Protein AF-A0A2V7XJU8-F1 (afdb_monomer)

Nearest PDB structures (foldsee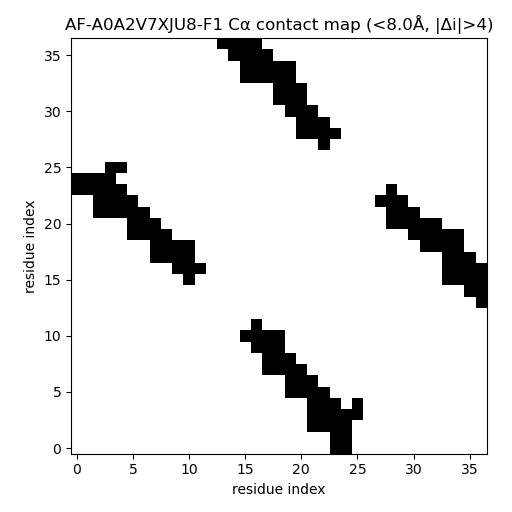k):
  2i9x-assembly1_A  TM=9.487E-01  e=1.036E-02  Staphylococcus epidermidis ATCC 12228
  2ia9-assembly1_A  TM=8.941E-01  e=1.732E-02  Bacillus subtilis
  4ifs-assembly1_A  TM=5.151E-01  e=5.286E+00  Homo sapiens
  2yt4-assembly1_A  TM=4.583E-01  e=6.011E+00  Homo sapiens
  6v5b-assembly1_C  TM=3.786E-01  e=4.087E+00  Homo sapiens

Structure (mmCIF, N/CA/C/O backbone):
data_AF-A0A2V7XJU8-F1
#
_entry.id   AF-A0A2V7XJU8-F1
#
loop_
_atom_site.group_PDB
_atom_site.id
_atom_site.type_symbol
_atom_site.label_atom_id
_atom_site.label_alt_id
_atom_site.label_comp_id
_atom_site.label_asym_id
_atom_site.label_entity_id
_atom_site.label_seq_id
_atom_site.pdbx_PDB_ins_code
_atom_site.Cartn_x
_atom_site.Cartn_y
_atom_site.Cartn_z
_atom_site.occupancy
_atom_site.B_iso_or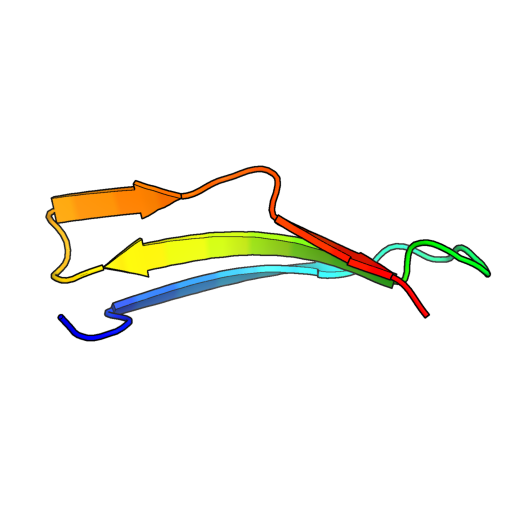_equiv
_atom_site.auth_seq_id
_atom_site.auth_comp_id
_atom_site.auth_asym_id
_atom_site.auth_atom_id
_atom_site.pdbx_PDB_model_num
ATOM 1 N N . MET A 1 1 ? -8.105 -1.990 14.982 1.00 83.00 1 MET A N 1
ATOM 2 C CA . MET A 1 1 ? -7.578 -1.319 13.789 1.00 83.00 1 MET A CA 1
ATOM 3 C C . MET A 1 1 ? -7.333 -2.385 12.747 1.00 83.00 1 MET A C 1
ATOM 5 O O . MET A 1 1 ? -6.326 -3.084 12.797 1.00 83.00 1 MET A O 1
ATOM 9 N N . GLU A 1 2 ? -8.322 -2.569 11.886 1.00 96.25 2 GLU A N 1
ATOM 10 C CA . GLU A 1 2 ? -8.354 -3.567 10.823 1.00 96.25 2 GLU A CA 1
ATOM 11 C C . GLU A 1 2 ? -8.375 -2.867 9.468 1.00 96.25 2 GLU A C 1
ATOM 13 O O . GLU A 1 2 ? -8.941 -1.782 9.327 1.00 96.25 2 GLU A O 1
ATOM 18 N N . ILE A 1 3 ? -7.754 -3.480 8.461 1.00 97.44 3 ILE A N 1
ATOM 19 C CA . ILE A 1 3 ? -7.850 -3.000 7.084 1.00 97.44 3 ILE A CA 1
ATOM 20 C C . ILE A 1 3 ? -9.185 -3.472 6.515 1.00 97.44 3 ILE A C 1
ATOM 22 O O . ILE A 1 3 ? -9.433 -4.667 6.391 1.00 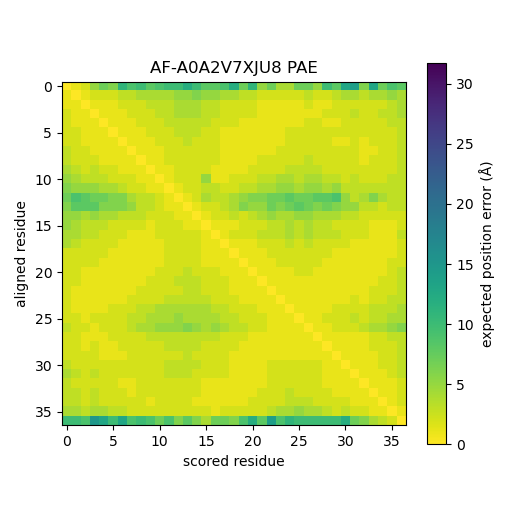97.44 3 ILE A O 1
ATOM 26 N N . THR A 1 4 ? -10.029 -2.512 6.167 1.00 98.38 4 THR A N 1
ATOM 27 C CA . THR A 1 4 ? -11.403 -2.732 5.699 1.00 98.38 4 THR A CA 1
ATOM 28 C C . THR A 1 4 ? -11.565 -2.557 4.194 1.00 98.38 4 THR A C 1
ATOM 30 O O . THR A 1 4 ? -12.489 -3.128 3.624 1.00 98.38 4 THR A O 1
ATOM 33 N N . ASP A 1 5 ? -10.661 -1.823 3.541 1.00 97.88 5 ASP A N 1
ATOM 34 C CA . ASP A 1 5 ? -10.615 -1.695 2.082 1.00 97.88 5 ASP A CA 1
ATOM 35 C C . ASP A 1 5 ? -9.177 -1.422 1.614 1.00 97.88 5 ASP A C 1
ATOM 37 O O . ASP A 1 5 ? -8.389 -0.787 2.327 1.00 97.88 5 ASP A O 1
ATOM 41 N N . VAL A 1 6 ? -8.835 -1.913 0.422 1.00 97.81 6 VAL A N 1
ATOM 42 C CA . VAL A 1 6 ? -7.536 -1.728 -0.228 1.00 97.81 6 VAL A CA 1
ATOM 43 C C . VAL A 1 6 ? -7.734 -1.486 -1.717 1.00 97.81 6 VAL A C 1
ATOM 45 O O . VAL A 1 6 ? -8.236 -2.338 -2.450 1.00 97.81 6 VAL A O 1
ATOM 48 N N . LYS A 1 7 ? -7.215 -0.357 -2.194 1.00 98.06 7 LYS A N 1
ATOM 49 C CA . LYS A 1 7 ? -7.107 -0.047 -3.617 1.00 98.06 7 LYS A CA 1
ATOM 50 C C . LYS A 1 7 ? -5.643 -0.030 -4.027 1.00 98.06 7 LYS A C 1
ATOM 52 O O . LYS A 1 7 ? -4.856 0.733 -3.472 1.00 98.06 7 LYS A O 1
ATOM 57 N N . VAL A 1 8 ? -5.297 -0.836 -5.026 1.00 97.75 8 VAL A N 1
ATOM 58 C CA . VAL A 1 8 ? -3.945 -0.915 -5.591 1.00 97.75 8 VAL A CA 1
ATOM 59 C C . VAL A 1 8 ? -3.977 -0.434 -7.032 1.00 97.75 8 VAL A C 1
ATOM 61 O O . VAL A 1 8 ? -4.789 -0.895 -7.832 1.00 97.75 8 VAL A O 1
ATOM 64 N N . ILE A 1 9 ? -3.079 0.487 -7.361 1.00 97.50 9 ILE A N 1
ATOM 65 C CA . ILE A 1 9 ? -2.833 0.957 -8.720 1.00 97.50 9 ILE A CA 1
A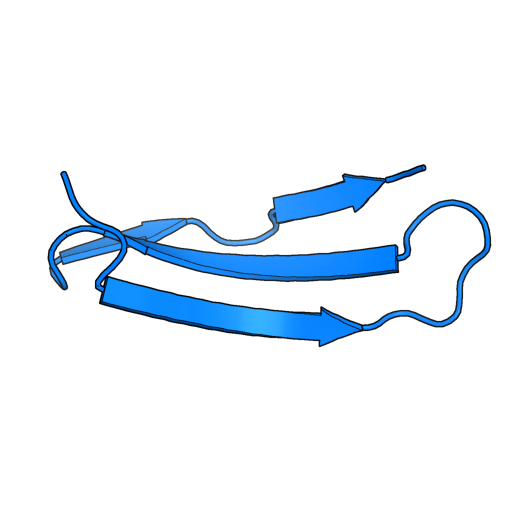TOM 66 C C . ILE A 1 9 ? -1.405 0.529 -9.068 1.00 97.50 9 ILE A C 1
ATOM 68 O O . ILE A 1 9 ? -0.459 1.171 -8.600 1.00 97.50 9 ILE A O 1
ATOM 72 N N . PRO A 1 10 ? -1.226 -0.575 -9.815 1.00 95.88 10 PRO A N 1
ATOM 73 C CA . PRO A 1 10 ? 0.096 -1.017 -10.227 1.00 95.88 10 PRO A CA 1
ATOM 74 C C . PRO A 1 10 ? 0.719 -0.002 -11.187 1.00 95.88 10 PRO A C 1
ATOM 76 O O . PRO A 1 10 ? 0.022 0.656 -11.961 1.00 95.88 10 PRO A O 1
ATOM 79 N N . VAL A 1 11 ? 2.038 0.112 -11.123 1.0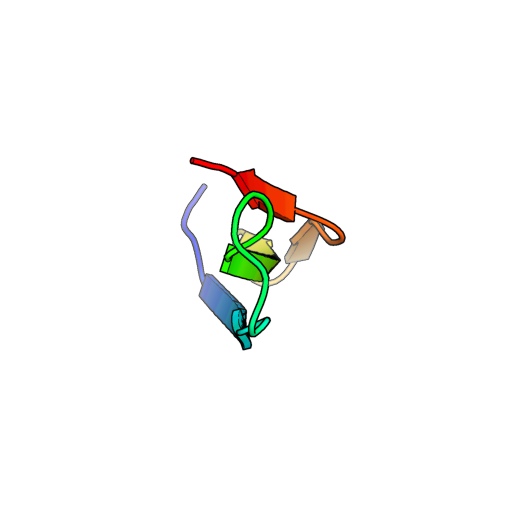0 96.06 11 VAL A N 1
ATOM 80 C CA . VAL A 1 11 ? 2.844 0.992 -11.965 1.00 96.06 11 VAL A CA 1
ATOM 81 C C . VAL A 1 11 ? 3.918 0.143 -12.633 1.00 96.06 11 VAL A C 1
ATOM 83 O O . VAL A 1 11 ? 4.560 -0.683 -11.985 1.00 96.06 11 VAL A O 1
ATOM 86 N N . ASP A 1 12 ? 4.092 0.342 -13.936 1.00 94.56 12 ASP A N 1
ATOM 87 C CA . ASP A 1 12 ? 5.150 -0.301 -14.710 1.00 94.56 12 ASP A CA 1
ATOM 88 C C . ASP A 1 12 ? 6.427 0.546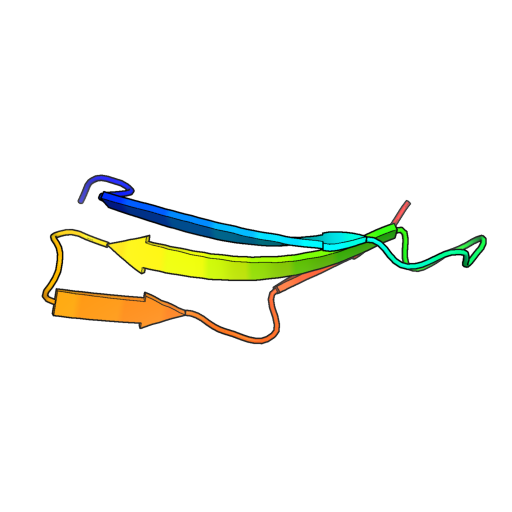 -14.638 1.00 94.56 12 ASP A C 1
ATOM 90 O O . ASP A 1 12 ? 6.763 1.296 -15.552 1.00 94.56 12 ASP A O 1
ATOM 94 N N . ASP A 1 13 ? 7.079 0.507 -13.477 1.00 94.38 13 ASP A N 1
ATOM 95 C CA . ASP A 1 13 ? 8.348 1.184 -13.216 1.00 94.38 13 ASP A CA 1
ATOM 96 C C . ASP A 1 13 ? 9.302 0.242 -12.456 1.00 94.38 13 ASP A C 1
ATOM 98 O O . ASP A 1 13 ? 8.896 -0.690 -11.742 1.00 94.38 13 ASP A O 1
ATOM 102 N N . GLU A 1 14 ? 10.610 0.436 -12.633 1.00 91.62 14 GLU A N 1
ATOM 103 C CA . GLU A 1 14 ? 11.627 -0.397 -11.987 1.00 91.62 14 GLU A CA 1
ATOM 104 C C . GLU A 1 14 ? 11.631 -0.227 -10.465 1.00 91.62 14 GLU A C 1
ATOM 106 O O . GLU A 1 14 ? 11.724 -1.225 -9.748 1.00 91.62 14 GLU A O 1
ATOM 111 N N . LYS A 1 15 ? 11.483 1.011 -9.977 1.00 93.06 15 LYS A N 1
ATOM 112 C CA . LYS A 1 15 ? 11.611 1.371 -8.559 1.00 93.06 15 LYS A CA 1
ATOM 113 C C . LYS A 1 15 ? 10.262 1.469 -7.866 1.00 93.06 15 LYS A C 1
ATOM 115 O O . LYS A 1 15 ? 10.150 1.077 -6.709 1.00 93.06 15 LYS A O 1
ATOM 120 N N . LEU A 1 16 ? 9.244 1.990 -8.547 1.00 95.81 16 LEU A N 1
ATOM 121 C CA . LEU A 1 16 ? 7.901 2.158 -7.993 1.00 95.81 16 LEU A CA 1
ATOM 122 C C . LEU A 1 16 ? 6.942 1.115 -8.571 1.00 95.81 16 LEU A C 1
ATOM 124 O O . LEU A 1 16 ? 6.568 1.182 -9.732 1.00 95.81 16 LEU A O 1
ATOM 128 N N . LYS A 1 17 ? 6.488 0.171 -7.749 1.00 95.62 17 LYS A N 1
ATOM 129 C CA . LYS A 1 17 ? 5.632 -0.933 -8.211 1.00 95.62 17 LYS A CA 1
ATOM 130 C C . LYS A 1 17 ? 4.146 -0.632 -8.147 1.00 95.62 17 LYS A C 1
ATOM 132 O O . LYS A 1 17 ? 3.382 -1.160 -8.951 1.00 95.62 17 LYS A O 1
ATOM 137 N N . ALA A 1 18 ? 3.714 0.176 -7.184 1.00 97.50 18 ALA A N 1
ATOM 138 C CA . ALA A 1 18 ? 2.309 0.534 -7.053 1.00 97.50 18 ALA A CA 1
ATOM 139 C C . ALA A 1 18 ? 2.097 1.745 -6.148 1.00 97.50 18 ALA A C 1
ATOM 141 O O . ALA A 1 18 ? 2.868 1.990 -5.214 1.00 97.50 18 ALA A O 1
ATOM 142 N N . PHE A 1 19 ? 0.977 2.423 -6.385 1.00 97.75 19 PHE A N 1
ATOM 143 C CA . PHE A 1 19 ? 0.327 3.274 -5.398 1.00 97.75 19 PHE A CA 1
ATOM 144 C C . PHE A 1 19 ? -0.797 2.504 -4.717 1.00 97.75 19 PHE A C 1
ATOM 146 O O . PHE A 1 19 ? -1.590 1.829 -5.376 1.00 97.75 19 PHE A O 1
ATOM 153 N N . VAL A 1 20 ? -0.877 2.620 -3.397 1.00 98.25 20 VAL A N 1
ATOM 154 C CA . VAL A 1 20 ? -1.878 1.939 -2.582 1.00 98.25 20 VAL A CA 1
ATOM 155 C C . VAL A 1 20 ? -2.644 2.960 -1.749 1.00 98.25 20 VAL A C 1
ATOM 157 O O . VAL A 1 20 ? -2.100 3.958 -1.277 1.00 98.25 20 VAL A O 1
ATOM 160 N N . SER A 1 21 ? -3.939 2.719 -1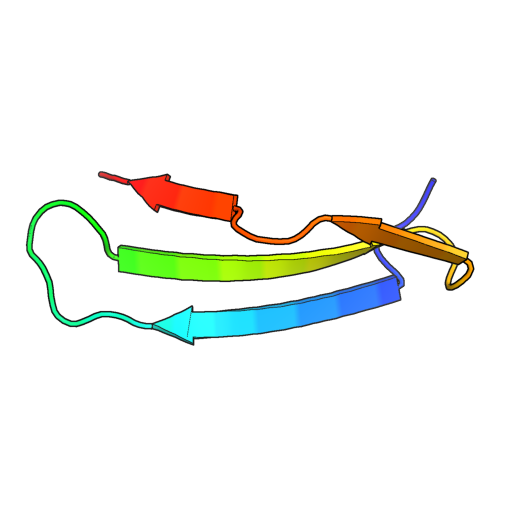.587 1.00 98.38 21 SER A N 1
ATOM 161 C CA . SER A 1 21 ? -4.784 3.400 -0.609 1.00 98.38 21 SER A CA 1
ATOM 162 C C . SER A 1 21 ? -5.477 2.361 0.260 1.00 98.38 21 SER A C 1
ATOM 164 O O . SER A 1 21 ? -5.937 1.341 -0.253 1.00 98.38 21 SER A O 1
ATOM 166 N N . ILE A 1 22 ? -5.520 2.607 1.566 1.00 98.19 22 ILE A N 1
ATOM 167 C CA . ILE A 1 22 ? -6.036 1.677 2.574 1.00 98.19 22 ILE A CA 1
ATOM 168 C C . ILE A 1 22 ? -7.071 2.402 3.431 1.00 98.19 22 ILE A C 1
ATOM 170 O O . ILE A 1 22 ? -6.865 3.557 3.806 1.00 98.19 22 ILE A O 1
ATOM 174 N N . VAL A 1 23 ? -8.163 1.717 3.767 1.00 98.31 23 VAL A N 1
ATOM 175 C CA . VAL A 1 23 ? -9.162 2.194 4.729 1.00 98.31 23 VAL A CA 1
ATOM 176 C C . VAL A 1 23 ? -9.099 1.343 5.986 1.00 98.31 23 VAL A C 1
ATOM 178 O O . VAL A 1 23 ? -9.287 0.128 5.917 1.00 98.31 23 VAL A O 1
ATOM 181 N N . PHE A 1 24 ? -8.882 1.970 7.137 1.00 98.44 24 PHE A N 1
ATOM 182 C CA . PHE A 1 24 ? -8.967 1.333 8.444 1.00 98.44 24 PHE A CA 1
ATOM 183 C C . PHE A 1 24 ? -10.340 1.546 9.068 1.00 98.44 24 PHE A C 1
ATOM 185 O O . PHE A 1 24 ? -10.864 2.663 9.044 1.00 98.44 24 PHE A O 1
ATOM 192 N N . ASP A 1 25 ? -10.898 0.474 9.632 1.00 97.62 25 ASP A N 1
ATOM 193 C CA . ASP A 1 25 ? -12.149 0.474 10.403 1.00 97.62 25 ASP A CA 1
ATOM 194 C C . ASP A 1 25 ? -13.319 1.221 9.704 1.00 97.62 25 ASP A C 1
ATOM 196 O O . ASP A 1 25 ? -14.189 1.789 10.360 1.00 97.62 25 ASP A O 1
ATOM 200 N N . GLN A 1 26 ? -13.331 1.259 8.361 1.00 97.00 26 GLN A N 1
ATOM 201 C CA . GLN A 1 26 ? -14.264 2.015 7.502 1.00 97.00 26 GLN A CA 1
ATOM 202 C C . GLN A 1 26 ? -14.353 3.528 7.784 1.00 97.00 26 GLN A C 1
ATOM 204 O O . GLN A 1 26 ? -15.260 4.199 7.295 1.00 97.00 26 GLN A O 1
ATOM 209 N N . CYS A 1 27 ? -13.425 4.089 8.559 1.00 97.25 27 CYS A N 1
ATOM 210 C CA . CYS A 1 27 ? -13.512 5.466 9.047 1.00 97.25 27 CYS A CA 1
ATOM 211 C C . CYS A 1 27 ? -12.233 6.280 8.830 1.00 97.25 27 CYS A C 1
ATOM 213 O O . CYS A 1 27 ? -12.266 7.504 8.949 1.00 97.25 27 CYS A O 1
ATOM 215 N N . PHE A 1 28 ? -11.118 5.629 8.489 1.00 97.75 28 PHE A N 1
ATOM 216 C CA . PHE A 1 28 ? -9.828 6.292 8.358 1.00 97.75 28 PHE A CA 1
ATOM 217 C C . PHE A 1 28 ? -9.110 5.880 7.073 1.00 97.75 28 PHE A C 1
ATOM 219 O O . PHE A 1 28 ? -8.712 4.732 6.906 1.00 97.75 28 PHE A O 1
ATOM 226 N N . VAL A 1 29 ? -8.933 6.834 6.160 1.00 97.75 29 VAL A N 1
AT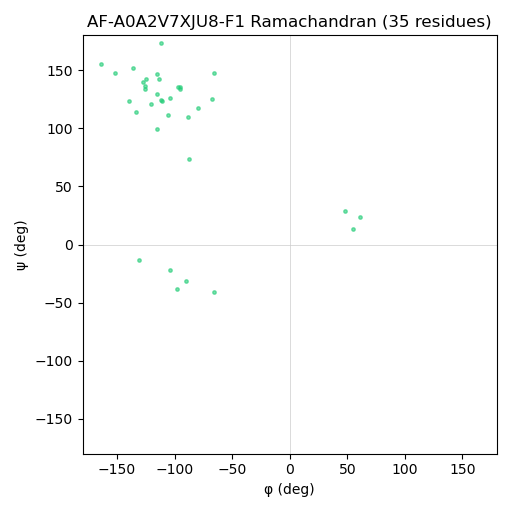OM 227 C CA . VAL A 1 29 ? -8.270 6.641 4.863 1.00 97.75 29 VAL A CA 1
ATOM 228 C C . VAL A 1 29 ? -6.797 7.031 4.952 1.00 97.75 29 VAL A C 1
ATOM 230 O O . VAL A 1 29 ? -6.464 8.114 5.429 1.00 97.75 29 VAL A O 1
ATOM 233 N N . VAL A 1 30 ? -5.927 6.183 4.406 1.00 97.56 30 VAL A N 1
ATOM 234 C CA . VAL A 1 30 ? -4.520 6.493 4.129 1.00 97.56 30 VAL A CA 1
ATOM 235 C C . VAL A 1 30 ? -4.269 6.337 2.631 1.00 97.56 30 VAL A C 1
ATOM 237 O O . VAL A 1 30 ? -4.476 5.256 2.078 1.00 97.56 30 VAL A O 1
ATOM 240 N N . THR A 1 31 ? -3.829 7.411 1.973 1.00 97.56 31 THR A N 1
ATOM 241 C CA . THR A 1 31 ? -3.519 7.452 0.533 1.00 97.56 31 THR A CA 1
ATOM 242 C C . THR A 1 31 ? -2.023 7.618 0.279 1.00 97.56 31 THR A C 1
ATOM 244 O O . THR A 1 31 ? -1.239 7.810 1.207 1.00 97.56 31 THR A O 1
ATOM 247 N N . ASP A 1 32 ? -1.630 7.522 -0.994 1.00 96.19 32 ASP A N 1
ATOM 248 C CA . ASP A 1 32 ? -0.265 7.779 -1.477 1.00 96.19 32 ASP A CA 1
ATOM 249 C C . ASP A 1 32 ? 0.816 6.863 -0.886 1.00 96.19 32 ASP A C 1
ATOM 251 O O . ASP A 1 32 ? 2.008 7.185 -0.898 1.00 96.19 32 ASP A O 1
ATOM 255 N N . ILE A 1 33 ? 0.415 5.673 -0.427 1.00 97.69 33 ILE A N 1
ATOM 256 C CA . ILE A 1 33 ? 1.347 4.625 -0.020 1.00 97.69 33 ILE A CA 1
ATOM 257 C C . ILE A 1 33 ? 2.071 4.136 -1.276 1.00 97.69 33 ILE A C 1
ATOM 259 O O . ILE A 1 33 ? 1.438 3.729 -2.249 1.00 97.69 33 ILE A O 1
ATOM 263 N N . LYS A 1 34 ? 3.404 4.165 -1.253 1.00 97.06 34 LYS A N 1
ATOM 264 C CA . LYS A 1 34 ? 4.251 3.724 -2.366 1.00 97.06 34 LYS A CA 1
ATOM 265 C C . LYS A 1 34 ? 4.852 2.361 -2.058 1.00 97.06 34 LYS A C 1
ATOM 267 O O . LYS A 1 34 ? 5.520 2.201 -1.039 1.00 97.06 34 LYS A O 1
ATOM 272 N N . ILE A 1 35 ? 4.662 1.407 -2.963 1.00 96.31 35 ILE A N 1
ATOM 273 C CA . ILE A 1 35 ? 5.390 0.137 -2.944 1.00 96.31 35 ILE A CA 1
ATOM 274 C C . ILE A 1 35 ? 6.683 0.344 -3.731 1.00 96.31 35 ILE A C 1
ATOM 276 O O . ILE A 1 35 ? 6.642 0.520 -4.950 1.00 96.31 35 ILE A O 1
ATOM 280 N N . ILE A 1 36 ? 7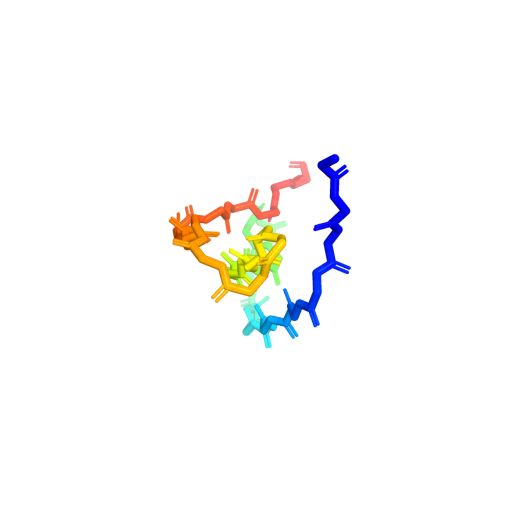.814 0.349 -3.032 1.00 95.62 36 ILE A N 1
ATOM 281 C CA . ILE A 1 36 ? 9.150 0.543 -3.609 1.00 95.62 36 ILE A CA 1
ATOM 282 C C . ILE A 1 36 ? 9.945 -0.760 -3.439 1.00 95.62 36 ILE A C 1
ATOM 284 O O . ILE A 1 36 ? 9.773 -1.435 -2.422 1.00 95.62 36 ILE A O 1
ATOM 288 N N . HIS A 1 37 ? 10.762 -1.119 -4.436 1.00 82.94 37 HIS A N 1
ATOM 289 C CA . HIS A 1 37 ? 11.730 -2.223 -4.360 1.00 82.94 37 HIS A CA 1
ATOM 290 C C . HIS A 1 37 ? 13.122 -1.714 -3.979 1.00 82.94 37 HIS A C 1
ATOM 292 O O . HIS A 1 37 ? 13.540 -0.681 -4.554 1.00 82.94 37 HIS A O 1
#

pLDDT: mean 96.11, std 3.48, range [82.94, 98.44]

Solvent-accessible surface area (backbone atoms only — not comparable to full-atom values): 2253 Å² total; per-residue (Å²): 140,45,83,66,46,77,50,78,46,77,42,101,48,93,49,46,45,26,42,34,33,40,24,34,70,82,76,44,81,47,69,83,40,69,44,68,114

Foldseek 3Di:
DDFPDKDWDADPDPFWGTWMWTDDPVPDIDGRDTDGD

Sequence (37 aa):
MEITDVKVIPVDDEKLKAFVSIVFDQCFVVTDIKIIH

Mean predicted aligned error: 2.46 Å

Radius of gyration: 11.02 Å; Cα contacts (8 Å, |Δi|>4): 74; chains: 1; bounding box: 26×11×28 Å

Secondary structure (DSSP, 8-state):
--EEEEEEEE---SSEEEEEEEEETTTEEEEEEEEE-